Protein AF-A0AB33HW54-F1 (afdb_monomer_lite)

Secondary structure (DSSP, 8-state):
--HHHHHHHHHHHHHHHHHHHHHHHH--TTSPPSSSPPPS--HHHHHHHHHHTTT-HHHHHHHHHHHHS----HHHHHHHHHHT-

Radius of gyration: 20.09 Å; chains: 1; bounding box: 48×27×44 Å

Structure (mmCIF, N/CA/C/O backbone):
data_AF-A0AB33HW54-F1
#
_entry.id   AF-A0AB33HW54-F1
#
loop_
_atom_site.group_PDB
_atom_site.id
_atom_site.type_symbol
_atom_site.label_atom_id
_atom_site.label_alt_id
_atom_site.label_comp_id
_atom_site.label_asym_id
_atom_site.label_entity_id
_atom_site.label_seq_id
_atom_site.pdbx_PDB_ins_code
_atom_site.Cartn_x
_atom_site.Cartn_y
_atom_site.Cartn_z
_atom_site.occupancy
_atom_site.B_iso_or_equiv
_atom_site.auth_seq_id
_atom_site.auth_comp_id
_atom_site.auth_asym_id
_atom_site.auth_atom_id
_atom_site.pdbx_PDB_model_num
ATOM 1 N N . MET A 1 1 ? -34.774 11.069 21.999 1.00 63.78 1 MET A N 1
ATOM 2 C CA . MET A 1 1 ? -33.997 9.841 22.289 1.00 63.78 1 MET A CA 1
ATOM 3 C C . MET A 1 1 ? -32.727 9.801 21.430 1.00 63.78 1 MET A C 1
ATOM 5 O O . MET A 1 1 ? -32.616 8.959 20.556 1.00 63.78 1 MET A O 1
ATOM 9 N N . THR A 1 2 ? -31.781 10.725 21.631 1.00 76.88 2 THR A N 1
ATOM 10 C CA . THR A 1 2 ? -30.550 10.833 20.809 1.00 76.88 2 THR A CA 1
ATOM 11 C C . THR A 1 2 ? -29.286 10.562 21.627 1.00 76.88 2 THR A C 1
ATOM 13 O O . THR A 1 2 ? -28.445 9.780 21.200 1.00 76.88 2 THR A O 1
ATOM 16 N N . ALA A 1 3 ? -29.213 11.075 22.860 1.00 85.75 3 ALA A N 1
ATOM 17 C CA . ALA A 1 3 ? -28.045 10.922 23.733 1.00 85.75 3 ALA A CA 1
ATOM 18 C C . ALA A 1 3 ? -27.656 9.457 24.028 1.00 85.75 3 ALA A C 1
ATOM 20 O O . ALA A 1 3 ? -26.478 9.110 24.012 1.00 85.75 3 ALA A O 1
ATOM 21 N N . ALA A 1 4 ? -28.635 8.575 24.259 1.00 91.44 4 ALA A N 1
ATOM 22 C CA . ALA A 1 4 ? -28.362 7.155 24.504 1.00 91.44 4 ALA A CA 1
ATOM 23 C C . ALA A 1 4 ? -27.801 6.444 23.258 1.00 91.44 4 ALA A C 1
ATOM 25 O O . ALA A 1 4 ? -26.861 5.661 23.366 1.00 91.44 4 ALA A O 1
ATOM 26 N N . ALA A 1 5 ? -28.328 6.766 22.073 1.00 93.38 5 ALA A N 1
ATOM 27 C CA . ALA A 1 5 ? -27.873 6.188 20.810 1.00 93.38 5 ALA A CA 1
ATOM 28 C C . ALA A 1 5 ? -26.462 6.672 20.428 1.00 93.38 5 ALA A C 1
ATOM 30 O O . ALA A 1 5 ? -25.644 5.898 19.934 1.00 93.38 5 ALA A O 1
ATOM 31 N N . GLU A 1 6 ? -26.147 7.942 20.690 1.00 93.81 6 GLU A N 1
ATOM 32 C CA . GLU A 1 6 ? -24.804 8.500 20.490 1.00 93.81 6 GLU A CA 1
ATOM 33 C C . GLU A 1 6 ? -23.777 7.846 21.422 1.00 93.81 6 GLU A C 1
ATOM 35 O O . GLU A 1 6 ? -22.689 7.456 20.981 1.00 93.81 6 GLU A O 1
ATOM 40 N N . LEU A 1 7 ? -24.139 7.656 22.696 1.00 94.94 7 LEU A N 1
ATOM 41 C CA . LEU A 1 7 ? -23.297 6.966 23.669 1.00 94.94 7 LEU A CA 1
ATOM 42 C C . LEU A 1 7 ? -23.027 5.515 23.249 1.00 94.94 7 LEU A C 1
ATOM 44 O O . LEU A 1 7 ? -21.872 5.079 23.245 1.00 94.94 7 LEU A O 1
ATOM 48 N N . GLU A 1 8 ? -24.062 4.784 22.840 1.00 96.69 8 GLU A N 1
ATOM 49 C CA . GLU A 1 8 ? -23.930 3.415 22.340 1.00 96.69 8 GLU A CA 1
ATOM 50 C C . GLU A 1 8 ? -23.007 3.358 21.115 1.00 96.69 8 GLU A C 1
ATOM 52 O O . GLU A 1 8 ? -22.042 2.587 21.087 1.00 96.69 8 GLU A O 1
ATOM 57 N N . GLN A 1 9 ? -23.226 4.239 20.135 1.00 96.12 9 GLN A N 1
ATOM 58 C 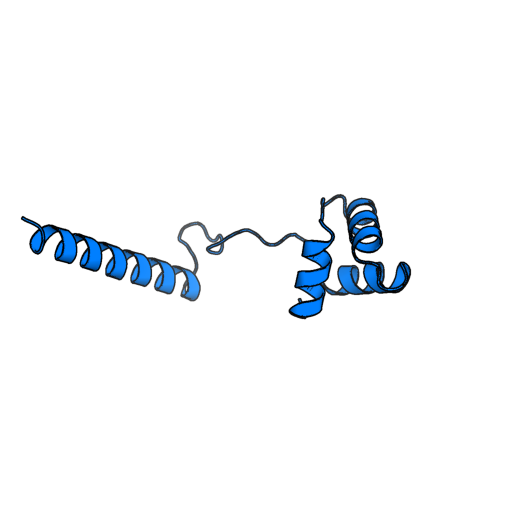CA . GLN A 1 9 ? -22.397 4.311 18.935 1.00 96.12 9 GLN A CA 1
ATOM 59 C C . GLN A 1 9 ? -20.926 4.598 19.272 1.00 96.12 9 GLN A C 1
ATOM 61 O O . GLN A 1 9 ? -20.022 3.986 18.692 1.00 96.12 9 GLN A O 1
ATOM 66 N N . SER A 1 10 ? -20.669 5.517 20.207 1.00 97.00 10 SER A N 1
ATOM 67 C CA . SER A 1 10 ? -19.309 5.852 20.637 1.00 97.00 10 SER A CA 1
ATOM 68 C C . SER A 1 10 ? -18.616 4.663 21.313 1.00 97.00 10 SER A C 1
ATOM 70 O O . SER A 1 10 ? -17.475 4.342 20.973 1.00 97.00 10 SER A O 1
ATOM 72 N N . THR A 1 11 ? -19.340 3.938 22.169 1.00 97.69 11 THR A N 1
ATOM 73 C CA . THR A 1 11 ? -18.840 2.761 22.890 1.00 97.69 11 THR A CA 1
ATOM 74 C C . THR A 1 11 ? -18.483 1.635 21.920 1.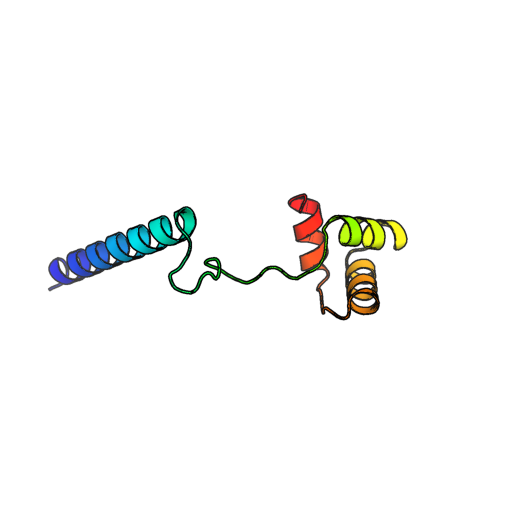00 97.69 11 THR A C 1
ATOM 76 O O . THR A 1 11 ? -17.415 1.024 22.023 1.00 97.69 11 THR A O 1
ATOM 79 N N . ILE A 1 12 ? -19.334 1.383 20.920 1.00 97.56 12 ILE A N 1
ATOM 80 C CA . ILE A 1 12 ? -19.066 0.384 19.877 1.00 97.56 12 ILE A CA 1
ATOM 81 C C . ILE A 1 12 ? -17.802 0.755 19.096 1.00 97.56 12 ILE A C 1
ATOM 83 O O . ILE A 1 12 ? -16.911 -0.083 18.938 1.00 97.56 12 ILE A O 1
ATOM 87 N N . ARG A 1 13 ? -17.674 2.013 18.651 1.00 98.12 13 ARG A N 1
ATOM 88 C CA . ARG A 1 13 ? -16.486 2.477 17.912 1.00 98.12 13 ARG A CA 1
ATOM 89 C C . ARG A 1 13 ? -15.206 2.320 18.728 1.00 98.12 13 ARG A C 1
ATOM 91 O O . ARG A 1 13 ? -14.211 1.839 18.190 1.00 98.12 13 ARG A O 1
ATOM 98 N N . GLN A 1 14 ? -15.229 2.678 20.012 1.00 98.12 14 GLN A N 1
ATOM 99 C CA . GLN A 1 14 ? -14.078 2.519 20.905 1.00 98.12 14 GLN A CA 1
ATOM 100 C C . GLN A 1 14 ? -13.626 1.057 20.980 1.00 98.12 14 GLN A C 1
ATOM 102 O O . GLN A 1 14 ? -12.449 0.763 20.773 1.00 98.12 14 GLN A O 1
ATOM 107 N N . ARG A 1 15 ? -14.564 0.127 21.194 1.00 98.06 15 ARG A N 1
ATOM 108 C CA . ARG A 1 15 ? -14.256 -1.308 21.285 1.00 98.06 15 ARG A CA 1
ATOM 109 C C . ARG A 1 15 ? -13.745 -1.884 19.967 1.00 98.06 15 ARG A C 1
ATOM 111 O O . ARG A 1 15 ? -12.785 -2.651 19.973 1.00 98.06 15 ARG A O 1
ATOM 118 N N . VAL A 1 1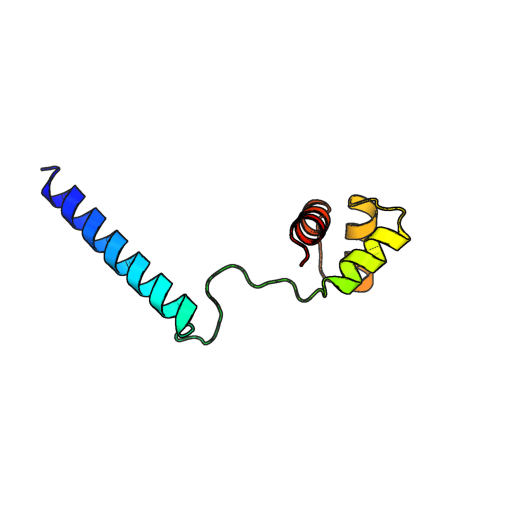6 ? -14.347 -1.498 18.842 1.00 97.31 16 VAL A N 1
ATOM 119 C CA . VAL A 1 16 ? -13.892 -1.913 17.505 1.00 97.31 16 VAL A CA 1
ATOM 120 C C . VAL A 1 16 ? -12.466 -1.428 17.251 1.00 97.31 16 VAL A C 1
ATOM 122 O O . VAL A 1 16 ? -11.614 -2.216 16.845 1.00 97.31 16 VAL A O 1
ATOM 125 N N . ASN A 1 17 ? -12.178 -0.161 17.549 1.00 97.44 17 ASN A N 1
ATOM 126 C CA . ASN A 1 17 ? -10.847 0.407 17.360 1.00 97.44 17 ASN A CA 1
ATOM 127 C C . ASN A 1 17 ? -9.803 -0.273 18.253 1.00 97.44 17 ASN A C 1
ATOM 129 O O . ASN A 1 17 ? -8.722 -0.597 17.765 1.00 97.44 17 ASN A O 1
ATOM 133 N N . ALA A 1 18 ? -10.138 -0.555 19.516 1.00 97.19 18 ALA A N 1
ATOM 134 C CA . ALA A 1 18 ? -9.268 -1.299 20.426 1.00 97.19 18 ALA A CA 1
ATOM 135 C C . ALA A 1 18 ? -8.972 -2.714 19.901 1.00 97.19 18 ALA A C 1
ATOM 137 O O . ALA A 1 18 ? -7.819 -3.140 19.879 1.00 97.19 18 ALA A O 1
ATOM 138 N N . GLY A 1 19 ? -9.989 -3.419 19.394 1.00 95.25 19 GLY A N 1
ATOM 139 C CA . GLY A 1 19 ? -9.812 -4.740 18.788 1.00 95.25 19 GLY A CA 1
ATOM 140 C C . GLY A 1 19 ? -8.941 -4.712 17.528 1.00 95.25 19 GLY A C 1
ATOM 141 O O . GLY A 1 19 ? -8.077 -5.570 17.353 1.00 95.25 19 GLY A O 1
ATOM 142 N N . ILE A 1 20 ? -9.121 -3.707 16.666 1.00 95.38 20 ILE A N 1
ATOM 143 C CA . ILE A 1 20 ? -8.284 -3.515 15.473 1.00 95.38 20 ILE A CA 1
ATOM 144 C C . ILE A 1 20 ? -6.838 -3.199 15.867 1.00 95.38 20 ILE A C 1
ATOM 146 O O . ILE A 1 20 ? -5.921 -3.728 15.243 1.00 95.38 20 ILE A O 1
ATOM 150 N N . ALA A 1 21 ? -6.622 -2.350 16.876 1.00 95.12 21 ALA A N 1
ATOM 151 C CA . ALA A 1 21 ? -5.289 -2.016 17.371 1.00 95.12 21 ALA A CA 1
ATOM 152 C C . ALA A 1 21 ? -4.575 -3.262 17.912 1.00 95.12 21 ALA A C 1
ATOM 154 O O . ALA A 1 21 ? -3.485 -3.585 17.443 1.00 95.12 21 ALA A O 1
ATOM 155 N N . TYR A 1 22 ? -5.248 -4.026 18.777 1.00 94.75 22 TYR A N 1
ATOM 156 C CA . TYR A 1 22 ? -4.731 -5.290 19.298 1.00 94.75 22 TYR A CA 1
ATOM 157 C C . TYR A 1 22 ? -4.346 -6.260 18.172 1.00 94.75 22 TYR A C 1
ATOM 159 O O . TYR A 1 22 ? -3.260 -6.833 18.193 1.00 94.75 22 TYR A O 1
ATOM 167 N N . ALA A 1 23 ? -5.201 -6.406 17.154 1.00 94.81 23 ALA A N 1
ATOM 168 C CA . ALA A 1 23 ? -4.952 -7.306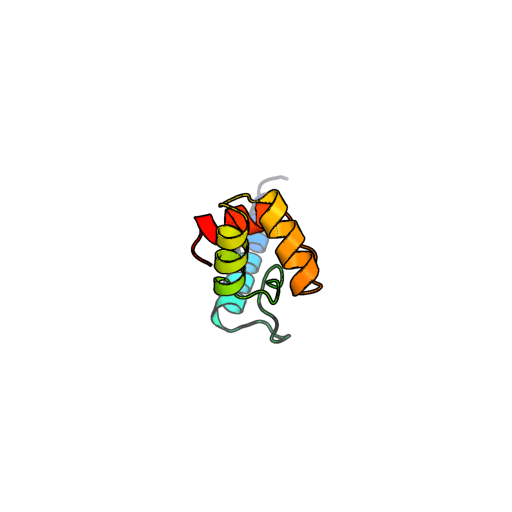 16.029 1.00 94.81 23 ALA A CA 1
ATOM 169 C C . ALA A 1 23 ? -3.829 -6.836 15.086 1.00 94.81 23 ALA A C 1
ATOM 171 O O . ALA A 1 23 ? -3.229 -7.653 14.389 1.00 94.81 23 ALA A O 1
ATOM 172 N N . LYS A 1 24 ? -3.545 -5.530 15.022 1.00 91.00 24 LYS A N 1
ATOM 173 C CA . LYS A 1 24 ? -2.391 -5.004 14.277 1.00 91.00 24 LYS A CA 1
ATOM 174 C C . LYS A 1 24 ? -1.073 -5.322 14.979 1.00 91.00 24 LYS A C 1
ATOM 176 O O . LYS A 1 24 ? -0.099 -5.596 14.291 1.00 91.00 24 LYS A O 1
ATOM 181 N N . GLU A 1 25 ? -1.060 -5.283 16.308 1.00 91.38 25 GLU A N 1
ATOM 182 C CA . GLU A 1 25 ? 0.127 -5.542 17.128 1.00 91.38 25 GLU A CA 1
ATOM 183 C C . GLU A 1 25 ? 0.400 -7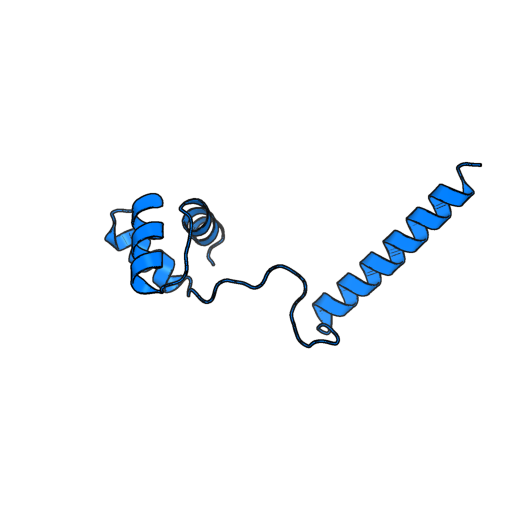.042 17.304 1.00 91.38 25 GLU A C 1
ATOM 185 O O . GLU A 1 25 ? 1.522 -7.497 17.120 1.00 91.38 25 GLU A O 1
ATOM 190 N N . ASN A 1 26 ? -0.640 -7.825 17.596 1.00 92.81 26 ASN A N 1
ATOM 191 C CA . ASN A 1 26 ? -0.520 -9.240 17.967 1.00 92.81 26 ASN A CA 1
ATOM 192 C C . ASN A 1 26 ? -0.847 -10.200 16.809 1.00 92.81 26 ASN A C 1
ATOM 194 O O . ASN A 1 26 ? -0.789 -11.418 16.961 1.00 92.81 26 ASN A O 1
ATOM 198 N N . GLY A 1 27 ? -1.218 -9.661 15.646 1.00 90.25 27 GLY A N 1
ATOM 199 C CA . GLY A 1 27 ? -1.753 -10.435 14.532 1.00 90.25 27 GLY A CA 1
ATOM 200 C C . GLY A 1 27 ? -3.242 -10.755 14.689 1.00 90.25 27 GLY A C 1
ATOM 201 O O . GLY A 1 27 ? -3.871 -10.543 15.728 1.00 90.25 27 GLY A O 1
ATOM 202 N N . THR A 1 28 ? -3.851 -11.248 13.611 1.00 94.06 28 THR A N 1
ATOM 203 C CA . THR A 1 28 ? -5.259 -11.664 13.648 1.00 94.06 28 THR A CA 1
ATOM 204 C C . THR A 1 28 ? -5.378 -13.128 14.040 1.00 94.06 28 THR A C 1
ATOM 206 O O . THR A 1 28 ? -4.472 -13.923 13.804 1.00 94.06 28 THR A O 1
ATOM 209 N N . LYS A 1 29 ? -6.559 -13.527 14.525 1.00 89.88 29 LYS A N 1
ATOM 210 C CA . LYS A 1 29 ? -6.879 -14.941 14.795 1.00 89.88 29 LYS A CA 1
ATOM 211 C C . LYS A 1 29 ? -6.677 -15.856 13.579 1.00 89.88 29 LYS A C 1
ATOM 213 O O . LYS A 1 29 ? -6.426 -17.039 13.743 1.00 89.88 29 LYS A O 1
ATOM 218 N N . SER A 1 30 ? -6.798 -15.313 12.364 1.00 89.50 30 SER A N 1
ATOM 219 C CA . SER A 1 30 ? -6.588 -16.051 11.110 1.00 89.50 30 SER A CA 1
ATOM 220 C C . SER A 1 30 ? -5.126 -16.095 10.648 1.00 89.50 30 SER A C 1
ATOM 222 O O . SER A 1 30 ? -4.842 -16.653 9.592 1.00 89.50 30 SER A O 1
ATOM 224 N N . GLY A 1 31 ? -4.215 -15.418 11.354 1.00 87.25 31 GLY A N 1
ATOM 225 C CA . GLY A 1 31 ? -2.823 -15.210 10.945 1.00 87.25 31 GLY A CA 1
ATOM 226 C C . GLY A 1 31 ? -2.631 -14.208 9.797 1.00 87.25 31 GLY A C 1
ATOM 227 O O . GLY A 1 31 ? -1.516 -13.756 9.555 1.00 87.25 31 GLY A O 1
ATOM 228 N N . LYS A 1 32 ? -3.697 -13.803 9.092 1.00 87.06 32 LYS A N 1
ATOM 229 C CA . LYS A 1 32 ? -3.620 -12.803 8.014 1.00 87.06 32 LYS A CA 1
ATOM 230 C C . LYS A 1 32 ? -3.544 -11.393 8.591 1.00 87.06 32 LYS A C 1
ATOM 232 O O . LYS A 1 32 ? -4.280 -11.072 9.519 1.00 87.06 32 LYS A O 1
ATOM 237 N N . ALA A 1 33 ? -2.704 -10.534 8.025 1.00 87.75 33 ALA A N 1
ATOM 238 C CA . ALA A 1 33 ? -2.641 -9.133 8.433 1.00 87.75 33 ALA A CA 1
ATOM 239 C C . ALA A 1 33 ? -3.971 -8.400 8.168 1.00 87.75 33 ALA A C 1
ATOM 241 O O . ALA A 1 33 ? -4.680 -8.698 7.204 1.00 87.75 33 ALA A O 1
ATOM 242 N N . ILE A 1 34 ? -4.290 -7.411 9.007 1.00 89.88 34 ILE A N 1
ATOM 243 C CA . ILE A 1 34 ? -5.417 -6.501 8.770 1.00 89.88 34 ILE A CA 1
ATOM 244 C C . ILE A 1 34 ? -5.130 -5.637 7.534 1.00 89.88 34 ILE A C 1
ATOM 246 O O . ILE A 1 34 ? -4.071 -5.019 7.428 1.00 89.88 34 ILE A O 1
ATOM 250 N N . GLY A 1 35 ? -6.115 -5.529 6.639 1.00 87.75 35 GLY A N 1
ATOM 251 C CA . GLY A 1 35 ? -6.069 -4.666 5.459 1.00 87.75 35 GLY A CA 1
ATOM 252 C C . GLY A 1 35 ? -5.982 -5.441 4.147 1.00 87.75 35 GLY A C 1
ATOM 253 O O . GLY A 1 35 ? -6.160 -6.656 4.090 1.00 87.75 35 GLY A O 1
ATOM 254 N N . ARG A 1 36 ? -5.745 -4.713 3.053 1.00 89.56 36 ARG A N 1
ATOM 255 C CA . ARG A 1 36 ? -5.624 -5.317 1.726 1.00 89.56 36 ARG A CA 1
ATOM 256 C C . ARG A 1 36 ? -4.277 -6.045 1.609 1.00 89.56 36 ARG A C 1
ATOM 258 O O . ARG A 1 36 ? -3.251 -5.398 1.827 1.00 89.56 36 ARG A O 1
ATOM 265 N N . PRO A 1 37 ? -4.250 -7.327 1.198 1.00 88.44 37 PRO A N 1
ATOM 266 C CA . PRO A 1 37 ? -3.000 -8.023 0.916 1.00 88.44 37 PRO A CA 1
ATOM 267 C C . PRO A 1 37 ? -2.149 -7.251 -0.094 1.00 88.44 37 PRO A C 1
ATOM 269 O O . PRO A 1 37 ? -2.660 -6.765 -1.113 1.00 88.44 37 PRO A O 1
ATOM 272 N N . ARG A 1 38 ? -0.849 -7.124 0.191 1.00 88.88 38 ARG A N 1
ATOM 273 C CA . ARG A 1 38 ? 0.102 -6.530 -0.753 1.00 88.88 38 ARG A CA 1
ATOM 274 C C . ARG A 1 38 ? 0.259 -7.453 -1.961 1.00 88.88 38 ARG A C 1
ATOM 276 O O . ARG A 1 38 ? 0.151 -8.671 -1.847 1.00 88.88 38 ARG A O 1
ATOM 283 N N . LYS A 1 39 ? 0.500 -6.861 -3.131 1.00 90.50 39 LYS A N 1
ATOM 284 C CA . LYS A 1 39 ? 0.891 -7.630 -4.317 1.00 90.50 39 LYS A CA 1
ATOM 285 C C . LYS A 1 39 ? 2.291 -8.194 -4.079 1.00 90.50 39 LYS A C 1
ATOM 287 O O . LYS A 1 39 ? 3.129 -7.502 -3.512 1.00 90.50 39 LYS A O 1
ATOM 292 N N . SER A 1 40 ? 2.542 -9.417 -4.530 1.00 90.19 40 SER A N 1
ATOM 293 C CA . SER A 1 40 ? 3.841 -10.094 -4.439 1.00 90.19 40 SER A CA 1
ATOM 294 C C . SER A 1 40 ? 4.827 -9.564 -5.491 1.00 90.19 40 SER A C 1
ATOM 296 O O . SER A 1 40 ? 5.313 -10.310 -6.338 1.00 90.19 40 SER A O 1
ATOM 298 N N . ILE A 1 41 ? 5.058 -8.252 -5.493 1.00 92.94 41 ILE A N 1
ATOM 299 C CA . ILE A 1 41 ? 5.990 -7.576 -6.394 1.00 92.94 41 ILE A CA 1
ATOM 300 C C . ILE A 1 41 ? 6.990 -6.836 -5.518 1.00 92.94 41 ILE A C 1
ATOM 302 O O . ILE A 1 41 ? 6.600 -5.954 -4.756 1.00 92.94 41 ILE A O 1
ATOM 306 N N . ASP A 1 42 ? 8.260 -7.213 -5.637 1.00 92.81 42 ASP A N 1
ATOM 307 C CA . ASP A 1 42 ? 9.366 -6.537 -4.965 1.00 92.81 42 ASP A CA 1
ATOM 308 C C . ASP A 1 42 ? 9.493 -5.097 -5.479 1.00 92.81 42 ASP A C 1
ATOM 310 O O . ASP A 1 42 ? 9.410 -4.849 -6.687 1.00 92.81 42 ASP A O 1
ATOM 314 N N . PHE A 1 43 ? 9.715 -4.156 -4.566 1.00 94.62 43 PHE A N 1
ATOM 315 C CA . PHE A 1 43 ? 9.942 -2.755 -4.894 1.00 94.62 43 PHE A CA 1
ATOM 316 C C . PHE A 1 43 ? 11.126 -2.563 -5.859 1.00 94.62 43 PHE A C 1
ATOM 318 O O . PHE A 1 43 ? 11.045 -1.751 -6.779 1.00 94.62 43 PHE A O 1
ATOM 325 N N . THR A 1 44 ? 12.174 -3.378 -5.739 1.00 95.06 44 THR A N 1
ATOM 326 C CA . THR A 1 44 ? 13.338 -3.372 -6.638 1.00 95.06 44 THR A CA 1
ATOM 327 C C . THR A 1 44 ? 12.923 -3.631 -8.084 1.00 95.06 44 THR A C 1
ATOM 329 O O . THR A 1 44 ? 13.304 -2.884 -8.983 1.00 95.06 44 THR A O 1
ATOM 332 N N . LYS A 1 45 ? 12.033 -4.606 -8.315 1.00 95.19 45 LYS A N 1
ATOM 333 C CA . LYS A 1 45 ? 11.498 -4.889 -9.658 1.00 95.19 45 LYS A CA 1
ATOM 334 C C . LYS A 1 45 ? 10.694 -3.715 -10.20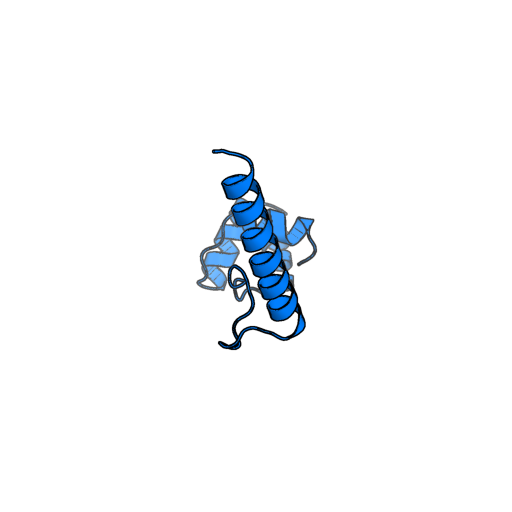7 1.00 95.19 45 LYS A C 1
ATOM 336 O O . LYS A 1 45 ? 10.725 -3.453 -11.408 1.00 95.19 45 LYS A O 1
ATOM 341 N N . VAL A 1 46 ? 9.974 -2.999 -9.339 1.00 95.62 46 VAL A N 1
ATOM 342 C CA . VAL A 1 46 ? 9.244 -1.785 -9.732 1.00 95.62 46 VAL A CA 1
ATOM 343 C C . VAL A 1 46 ? 10.215 -0.712 -10.225 1.00 95.62 46 VAL A C 1
ATOM 345 O O . VAL A 1 46 ? 9.963 -0.119 -11.273 1.00 95.62 46 VAL A O 1
ATOM 348 N N . LEU A 1 47 ? 11.328 -0.497 -9.517 1.00 95.94 47 LEU A N 1
ATOM 349 C CA . LEU A 1 47 ? 12.363 0.462 -9.909 1.00 95.94 47 LEU A CA 1
ATOM 350 C C . LEU A 1 47 ? 13.069 0.061 -11.207 1.00 95.94 47 LEU A C 1
ATOM 352 O O . LEU A 1 47 ? 13.214 0.893 -12.101 1.00 95.94 47 LEU A O 1
ATOM 356 N N . GLU A 1 48 ? 13.451 -1.207 -11.352 1.00 95.62 48 GLU A N 1
ATOM 357 C CA . GLU A 1 48 ? 14.066 -1.727 -12.578 1.00 95.62 48 GLU A CA 1
ATOM 358 C C . GLU A 1 48 ? 13.160 -1.520 -13.796 1.00 95.62 48 GLU A C 1
ATOM 360 O O . GLU A 1 48 ? 13.593 -0.982 -14.817 1.00 95.62 48 GLU A O 1
ATOM 365 N N . ALA A 1 49 ? 11.880 -1.890 -13.682 1.00 95.31 49 ALA A N 1
ATOM 366 C CA . ALA A 1 49 ? 10.912 -1.707 -14.757 1.00 95.31 49 ALA A CA 1
ATOM 367 C C . ALA A 1 49 ? 10.686 -0.225 -15.085 1.00 95.31 49 ALA A C 1
ATOM 369 O O . ALA A 1 49 ? 10.529 0.123 -16.254 1.00 95.31 49 ALA A O 1
ATOM 370 N N . PHE A 1 50 ? 10.687 0.644 -14.071 1.00 96.75 50 PHE A N 1
ATOM 371 C CA . PHE A 1 50 ? 10.540 2.087 -14.239 1.00 96.75 50 PHE A CA 1
ATOM 372 C C . PHE A 1 50 ? 11.738 2.718 -14.955 1.00 96.75 50 PHE A C 1
ATOM 374 O O . PHE A 1 50 ? 11.549 3.489 -15.895 1.00 96.75 50 PHE A O 1
ATOM 381 N N . ASN A 1 51 ? 12.959 2.340 -14.583 1.00 95.75 51 ASN A N 1
ATOM 382 C CA . ASN A 1 51 ? 14.179 2.834 -15.221 1.00 95.75 51 ASN A CA 1
ATOM 383 C C . ASN A 1 51 ? 14.324 2.314 -16.658 1.00 95.75 51 ASN A C 1
ATOM 385 O O . ASN A 1 51 ? 14.713 3.061 -17.550 1.00 95.75 51 ASN A O 1
ATOM 389 N N . ARG A 1 52 ? 13.936 1.058 -16.915 1.00 95.75 52 ARG A N 1
ATOM 390 C CA . ARG A 1 52 ? 14.012 0.435 -18.248 1.00 95.75 52 ARG A CA 1
ATOM 391 C C . ARG A 1 52 ? 13.121 1.102 -19.301 1.00 95.75 52 ARG A C 1
ATOM 393 O O . ARG A 1 52 ? 13.367 0.948 -20.492 1.00 95.75 52 ARG A O 1
ATOM 400 N N . VAL A 1 53 ? 12.074 1.805 -18.876 1.00 95.75 53 VAL A N 1
ATOM 401 C CA . VAL A 1 53 ? 11.112 2.487 -19.760 1.00 95.75 53 VAL A CA 1
ATOM 402 C C . VAL A 1 53 ? 11.169 4.005 -19.617 1.00 95.75 53 VAL A C 1
ATOM 404 O O . VAL A 1 53 ? 10.148 4.672 -19.791 1.00 95.75 53 VAL A O 1
ATOM 407 N N . GLU A 1 54 ? 12.351 4.533 -19.287 1.00 94.50 54 GLU A N 1
ATOM 408 C CA . GLU A 1 54 ? 12.622 5.975 -19.223 1.00 94.50 54 GLU A CA 1
ATOM 409 C C . GLU A 1 54 ? 11.662 6.703 -18.272 1.00 94.50 54 GLU A C 1
ATOM 411 O O . GLU A 1 54 ? 11.091 7.743 -18.590 1.00 94.50 54 GLU A O 1
ATOM 416 N N . MET A 1 55 ? 11.443 6.122 -17.088 1.00 92.00 55 MET A N 1
ATOM 417 C CA . MET A 1 55 ? 10.654 6.732 -16.015 1.00 92.00 55 MET A CA 1
ATOM 418 C C . MET A 1 55 ? 9.178 6.974 -16.388 1.00 92.00 55 MET A C 1
ATOM 420 O O . MET A 1 55 ? 8.508 7.857 -15.848 1.00 92.00 55 MET A O 1
ATOM 424 N N . ASN A 1 56 ? 8.623 6.154 -17.287 1.00 97.00 56 ASN A N 1
ATOM 425 C CA . ASN A 1 56 ? 7.216 6.224 -17.669 1.00 97.00 56 ASN A CA 1
ATOM 426 C C . ASN A 1 56 ? 6.344 5.246 -16.859 1.00 97.00 56 ASN A C 1
ATOM 428 O O . ASN A 1 56 ? 6.399 4.031 -17.052 1.00 97.00 56 ASN A O 1
ATOM 432 N N . TYR A 1 57 ? 5.457 5.771 -16.007 1.00 97.19 57 TYR A N 1
ATOM 433 C CA . TYR A 1 57 ? 4.599 4.957 -15.131 1.00 97.19 57 TYR A CA 1
ATOM 434 C C . TYR A 1 57 ? 3.680 3.981 -15.877 1.00 97.19 57 TYR A C 1
ATOM 436 O O . TYR A 1 57 ? 3.444 2.868 -15.404 1.00 97.19 57 TYR A O 1
ATOM 444 N N . THR A 1 58 ? 3.153 4.374 -17.039 1.00 97.44 58 THR A N 1
ATOM 445 C CA . THR A 1 58 ? 2.231 3.536 -17.815 1.00 97.44 58 THR A CA 1
ATOM 446 C C . THR A 1 58 ? 2.956 2.368 -18.456 1.00 97.44 58 THR A C 1
ATOM 448 O O . THR A 1 58 ? 2.521 1.221 -18.330 1.00 97.44 58 THR A O 1
ATOM 451 N N . ARG A 1 59 ? 4.096 2.643 -19.094 1.00 97.50 59 ARG A N 1
ATOM 452 C CA . ARG A 1 59 ? 4.933 1.599 -19.693 1.00 97.50 59 ARG A CA 1
ATOM 453 C C . ARG A 1 59 ? 5.516 0.681 -18.622 1.00 97.50 59 ARG A C 1
ATOM 455 O O . ARG A 1 59 ? 5.520 -0.527 -18.823 1.00 97.50 59 ARG A O 1
ATOM 462 N N . ALA A 1 60 ? 5.899 1.221 -17.466 1.00 97.12 60 ALA A N 1
ATOM 463 C CA . ALA A 1 60 ? 6.404 0.438 -16.340 1.00 97.12 60 ALA A CA 1
ATOM 464 C C . ALA A 1 60 ? 5.339 -0.513 -15.786 1.00 97.12 60 ALA A C 1
ATOM 466 O O . ALA A 1 60 ? 5.614 -1.687 -15.571 1.00 97.12 60 ALA A O 1
ATOM 467 N N . ALA A 1 61 ? 4.100 -0.044 -15.608 1.00 97.50 61 ALA A N 1
ATOM 468 C CA . ALA A 1 61 ? 3.003 -0.894 -15.148 1.00 97.50 61 ALA A CA 1
ATOM 469 C C . ALA A 1 61 ? 2.681 -2.021 -16.142 1.00 97.50 61 ALA A C 1
ATOM 471 O O . ALA A 1 61 ? 2.431 -3.161 -15.739 1.00 97.50 61 ALA A O 1
ATOM 472 N N . ARG A 1 62 ? 2.714 -1.715 -17.443 1.00 97.50 62 ARG A N 1
ATOM 473 C CA . ARG A 1 62 ? 2.551 -2.719 -18.495 1.00 97.50 62 ARG A CA 1
ATOM 474 C C . ARG A 1 62 ? 3.673 -3.758 -18.443 1.00 97.50 62 ARG A C 1
ATOM 476 O O . ARG A 1 62 ? 3.377 -4.942 -18.329 1.00 97.50 62 ARG A O 1
ATOM 483 N N . LEU A 1 63 ? 4.927 -3.309 -18.416 1.00 96.56 63 LEU A N 1
ATOM 484 C CA . LEU A 1 63 ? 6.103 -4.174 -18.344 1.00 96.56 63 LEU A CA 1
ATOM 485 C C . LEU A 1 63 ? 6.088 -5.061 -17.089 1.00 96.56 63 LEU A C 1
ATOM 487 O O . LEU A 1 63 ? 6.317 -6.261 -17.179 1.00 96.56 63 LEU A O 1
ATOM 491 N N . LEU A 1 64 ? 5.747 -4.502 -15.925 1.00 96.06 64 LEU A N 1
ATOM 492 C CA . LEU A 1 64 ? 5.610 -5.262 -14.679 1.00 96.06 64 LEU A CA 1
ATOM 493 C C . LEU A 1 64 ? 4.515 -6.321 -14.768 1.00 96.06 64 LEU A C 1
ATOM 495 O O . LEU A 1 64 ? 4.694 -7.430 -14.268 1.00 96.06 64 LEU A O 1
ATOM 499 N N . THR A 1 65 ? 3.384 -5.990 -15.392 1.00 96.50 65 THR A N 1
ATOM 500 C CA . THR A 1 65 ? 2.293 -6.950 -15.589 1.00 96.50 65 THR A CA 1
ATOM 501 C C . THR A 1 65 ? 2.741 -8.096 -16.497 1.00 96.50 65 THR A C 1
ATOM 503 O O . THR A 1 65 ? 2.486 -9.251 -16.172 1.00 96.50 65 THR A O 1
ATOM 506 N N . GLU A 1 66 ? 3.449 -7.789 -17.586 1.00 95.06 66 GLU A N 1
ATOM 507 C CA . GLU A 1 66 ? 4.000 -8.779 -18.522 1.00 95.06 66 GLU A CA 1
ATOM 508 C C . GLU A 1 66 ? 5.057 -9.677 -17.851 1.00 95.06 66 GLU A C 1
ATOM 510 O O . GLU A 1 66 ? 5.043 -10.888 -18.039 1.00 95.06 66 GLU A O 1
ATOM 515 N N . GLN A 1 67 ? 5.932 -9.114 -17.012 1.00 93.62 67 GLN A N 1
ATOM 516 C CA . GLN A 1 67 ? 7.013 -9.855 -16.347 1.00 93.62 67 GLN A CA 1
ATOM 517 C C . GLN A 1 67 ? 6.555 -10.705 -15.157 1.00 93.62 67 GLN A C 1
ATOM 519 O O . GLN A 1 67 ? 7.130 -11.756 -14.890 1.00 93.62 67 GLN A O 1
ATOM 524 N N . THR A 1 68 ? 5.574 -10.227 -14.389 1.00 93.69 68 THR A N 1
ATOM 525 C CA . THR A 1 68 ? 5.168 -10.869 -13.124 1.00 93.69 68 THR A CA 1
ATOM 526 C C . THR A 1 68 ? 3.869 -11.659 -13.236 1.00 93.69 68 THR A C 1
ATOM 528 O O . THR A 1 68 ? 3.524 -12.389 -12.311 1.00 93.69 68 THR A O 1
ATOM 531 N N . GLY A 1 69 ? 3.098 -11.466 -14.312 1.00 94.25 69 GLY A N 1
ATOM 532 C CA . GLY A 1 69 ? 1.728 -11.970 -14.440 1.00 94.25 69 GLY A CA 1
ATOM 533 C C . GLY A 1 69 ? 0.719 -11.276 -13.512 1.00 94.25 69 GLY A C 1
ATOM 534 O O . GLY A 1 69 ? -0.484 -11.527 -13.593 1.00 94.25 69 GLY A O 1
ATOM 535 N N . VAL A 1 70 ? 1.167 -10.370 -12.635 1.00 93.69 70 VAL A N 1
ATOM 536 C CA . VAL A 1 70 ? 0.308 -9.649 -11.695 1.00 93.69 70 VAL A CA 1
ATOM 537 C C . VAL A 1 70 ? -0.093 -8.313 -12.304 1.00 93.69 70 VAL A C 1
ATOM 539 O O . VAL A 1 70 ? 0.719 -7.403 -12.443 1.00 93.69 70 VAL A O 1
ATOM 542 N N . LYS A 1 71 ? -1.389 -8.145 -12.584 1.00 95.06 71 LYS A N 1
ATOM 543 C CA . LYS A 1 71 ? -1.928 -6.883 -13.110 1.00 95.06 71 LYS A CA 1
ATOM 544 C C . LYS A 1 71 ? -1.642 -5.713 -12.165 1.00 95.06 71 LYS A C 1
ATOM 546 O O . LYS A 1 71 ? -2.151 -5.689 -11.036 1.00 95.06 71 LYS A O 1
ATOM 551 N N . VAL A 1 72 ? -0.891 -4.720 -12.634 1.00 95.50 72 VAL A N 1
ATOM 552 C CA . VAL A 1 72 ? -0.625 -3.458 -11.924 1.00 95.50 72 VAL A CA 1
ATOM 553 C C . VAL A 1 72 ? -1.050 -2.251 -12.751 1.00 95.50 72 VAL A C 1
ATOM 555 O O . VAL A 1 72 ? -1.157 -2.313 -13.971 1.00 95.50 72 VAL A O 1
ATOM 558 N N . THR A 1 73 ? -1.341 -1.145 -12.069 1.00 96.94 73 THR A N 1
ATOM 559 C CA . THR A 1 73 ? -1.752 0.115 -12.701 1.00 96.94 73 THR A CA 1
ATOM 560 C C . THR A 1 73 ? -0.615 1.138 -12.655 1.00 96.94 73 THR A C 1
ATOM 562 O O . THR A 1 73 ? 0.261 1.031 -11.795 1.00 96.94 73 THR A O 1
ATOM 565 N N . PRO A 1 74 ? -0.634 2.182 -13.500 1.00 97.25 74 PRO A N 1
ATOM 566 C CA . PRO A 1 74 ? 0.360 3.258 -13.424 1.00 97.25 74 PRO A CA 1
ATOM 567 C C . PRO A 1 74 ? 0.391 3.917 -12.034 1.00 97.25 74 PRO A C 1
ATOM 569 O O . PRO A 1 74 ? 1.453 4.173 -11.474 1.00 97.25 74 PRO A O 1
ATOM 572 N N . GLY A 1 75 ? -0.783 4.090 -11.413 1.00 97.00 75 GLY A N 1
ATOM 573 C CA . GLY A 1 75 ? -0.903 4.604 -10.048 1.00 97.00 75 GLY A CA 1
ATOM 574 C C . GLY A 1 75 ? -0.292 3.691 -8.977 1.00 97.00 75 GLY A C 1
ATOM 575 O O . GLY A 1 75 ? 0.159 4.187 -7.947 1.00 97.00 75 GLY A O 1
ATOM 576 N N . TYR A 1 76 ? -0.240 2.371 -9.196 1.00 95.75 76 TYR A N 1
ATOM 577 C CA . TYR A 1 76 ? 0.491 1.461 -8.308 1.00 95.75 76 TYR A CA 1
ATOM 578 C C . TYR A 1 76 ? 1.991 1.771 -8.337 1.00 95.75 76 TYR A C 1
ATOM 580 O O . TYR A 1 76 ? 2.582 1.969 -7.280 1.00 95.75 76 TYR A O 1
ATOM 588 N N . VAL A 1 77 ? 2.569 1.891 -9.538 1.00 96.50 77 VAL A N 1
ATOM 589 C CA . VAL A 1 77 ? 3.994 2.211 -9.738 1.00 96.50 77 VAL A CA 1
ATOM 590 C C . VAL A 1 77 ? 4.333 3.568 -9.122 1.00 96.50 77 VAL A C 1
ATOM 592 O O . VAL A 1 77 ? 5.267 3.665 -8.331 1.00 96.50 77 VAL A O 1
ATOM 595 N N . TYR A 1 78 ? 3.521 4.594 -9.397 1.00 97.00 78 TYR A N 1
ATOM 596 C CA . TYR A 1 78 ? 3.681 5.919 -8.795 1.00 97.00 78 TYR A CA 1
ATOM 597 C C . TYR A 1 78 ? 3.698 5.862 -7.262 1.00 97.00 78 TYR A C 1
ATOM 599 O O . TYR A 1 78 ? 4.599 6.405 -6.627 1.00 97.00 78 TYR A O 1
ATOM 607 N N . ASN A 1 79 ? 2.716 5.190 -6.651 1.00 96.12 79 ASN A N 1
ATOM 608 C CA . ASN A 1 79 ? 2.619 5.122 -5.194 1.00 96.12 79 ASN A CA 1
ATOM 609 C C . ASN A 1 79 ? 3.761 4.321 -4.567 1.00 96.12 79 ASN A C 1
ATOM 611 O O . ASN A 1 79 ? 4.196 4.675 -3.479 1.00 96.12 79 ASN A O 1
ATOM 615 N N . GLN A 1 80 ? 4.232 3.264 -5.225 1.00 94.56 80 GLN A N 1
ATOM 616 C CA . GLN A 1 80 ? 5.388 2.495 -4.767 1.00 94.56 80 GLN A CA 1
ATOM 617 C C . GLN A 1 80 ? 6.645 3.366 -4.736 1.00 94.56 80 GLN A C 1
ATOM 619 O O . GLN A 1 80 ? 7.285 3.461 -3.695 1.00 94.56 80 GLN A O 1
ATOM 624 N N . ILE A 1 81 ? 6.932 4.087 -5.823 1.00 94.44 81 ILE A N 1
ATOM 625 C CA . ILE A 1 81 ? 8.102 4.975 -5.915 1.00 94.44 81 ILE A CA 1
ATOM 626 C C . ILE A 1 81 ? 7.997 6.134 -4.921 1.00 94.44 81 ILE A C 1
ATOM 628 O O . ILE A 1 81 ? 8.935 6.389 -4.175 1.00 94.44 81 ILE A O 1
ATOM 632 N N . LYS A 1 82 ? 6.838 6.802 -4.848 1.00 95.25 82 LYS A N 1
ATOM 633 C CA . LYS A 1 82 ? 6.621 7.933 -3.931 1.00 95.25 82 LYS A CA 1
ATOM 634 C C . LYS A 1 82 ? 6.783 7.550 -2.458 1.00 95.25 82 LYS A C 1
ATOM 636 O O . LYS A 1 82 ? 7.166 8.391 -1.654 1.00 95.25 82 LYS A O 1
ATOM 641 N N . ARG A 1 83 ? 6.417 6.318 -2.096 1.00 90.62 83 ARG A N 1
ATOM 642 C CA . ARG A 1 83 ? 6.452 5.824 -0.711 1.00 90.62 83 ARG A CA 1
ATOM 643 C C . ARG A 1 83 ? 7.762 5.117 -0.360 1.00 90.62 83 ARG A C 1
ATOM 645 O O . ARG A 1 83 ? 7.987 4.887 0.819 1.00 90.62 83 ARG A O 1
ATOM 652 N N . GLY A 1 84 ? 8.598 4.803 -1.352 1.00 85.00 84 GLY A N 1
ATOM 653 C CA . GLY A 1 84 ? 9.851 4.070 -1.159 1.00 85.00 84 GLY A CA 1
ATOM 654 C C . GLY A 1 84 ? 9.682 2.567 -0.903 1.00 85.00 84 GLY A C 1
ATOM 655 O O . GLY A 1 84 ? 10.568 1.977 -0.294 1.00 85.00 84 GLY A O 1
ATOM 656 N N . GLY A 1 85 ? 8.570 1.960 -1.353 1.00 72.81 85 GLY A N 1
ATOM 657 C CA . GLY A 1 85 ? 8.234 0.539 -1.129 1.00 72.81 85 GLY A CA 1
ATOM 658 C C . GLY A 1 85 ? 7.032 0.298 -0.219 1.00 72.81 85 GLY A C 1
ATOM 659 O O . GLY A 1 85 ? 7.029 0.764 0.938 1.00 72.81 85 GLY A O 1
#

Sequence (85 aa):
MTAAAELEQSTIRQRVNAGIAYAKENGTKSGKAIGRPRKSIDFTKVLEAFNRVEMNYTRAARLLTEQTGVKVTPGYVYNQIKRGG

InterPro domains:
  IPR006119 Resolvase, N-terminal catalytic domain [PS51736] (1-27)

Organism: NCBI:txid61435

Foldseek 3Di:
DVVVVVVVVVVVVVVVVVVLVCCQVVNDPVNDHPDDDDDPDDLVLLVVLCVVVPNQLQSSQVVCCVVPVDRDHSVRSVVSVVVVD

pLDDT: mean 93.37, std 5.4, range [63.78, 98.12]